Protein AF-X0TKZ2-F1 (afdb_monomer_lite)

Structure (mmCIF, N/CA/C/O backbone):
data_AF-X0TKZ2-F1
#
_entry.id   AF-X0TKZ2-F1
#
loop_
_atom_site.group_PDB
_atom_site.id
_atom_site.type_symbol
_atom_site.label_atom_id
_atom_site.label_alt_id
_atom_site.label_comp_id
_atom_site.label_asym_id
_atom_site.label_entity_id
_atom_site.label_seq_id
_atom_site.pdbx_PDB_ins_code
_atom_site.Cartn_x
_atom_site.Cartn_y
_atom_site.Cartn_z
_atom_site.occupancy
_atom_site.B_iso_or_equiv
_atom_site.auth_seq_id
_atom_site.auth_comp_id
_atom_site.auth_asym_id
_atom_site.auth_atom_id
_atom_site.pdbx_PDB_model_num
ATOM 1 N N . MET A 1 1 ? 30.072 -1.591 1.417 1.00 45.75 1 MET A N 1
ATOM 2 C CA . MET A 1 1 ? 28.756 -2.227 1.630 1.00 45.75 1 MET A CA 1
ATOM 3 C C . MET A 1 1 ? 27.733 -1.113 1.600 1.00 45.75 1 MET A C 1
ATOM 5 O O . MET A 1 1 ? 27.617 -0.410 2.590 1.00 45.75 1 MET A O 1
ATOM 9 N N . ALA A 1 2 ? 27.164 -0.829 0.428 1.00 49.44 2 ALA A N 1
ATOM 10 C CA . ALA A 1 2 ? 26.445 0.429 0.190 1.00 49.44 2 ALA A CA 1
ATOM 11 C C . ALA A 1 2 ? 24.923 0.269 0.064 1.00 49.44 2 ALA A C 1
ATOM 13 O O . ALA A 1 2 ? 24.227 1.267 0.173 1.00 49.44 2 ALA A O 1
ATOM 14 N N . ASN A 1 3 ? 24.416 -0.954 -0.109 1.00 53.22 3 ASN A N 1
ATOM 15 C CA . ASN A 1 3 ? 22.984 -1.222 -0.087 1.00 53.22 3 ASN A CA 1
ATOM 16 C C . ASN A 1 3 ? 22.702 -2.124 1.118 1.00 53.22 3 ASN A C 1
ATOM 18 O O . ASN A 1 3 ? 23.212 -3.244 1.169 1.00 53.22 3 ASN A O 1
ATOM 22 N N . GLN A 1 4 ? 22.024 -1.596 2.138 1.00 56.59 4 GLN A N 1
ATOM 23 C CA . GLN A 1 4 ? 21.484 -2.435 3.205 1.00 56.59 4 GLN A CA 1
ATOM 24 C C . GLN A 1 4 ? 20.226 -3.081 2.639 1.00 56.59 4 GLN A C 1
ATOM 26 O O . GLN A 1 4 ? 19.301 -2.372 2.261 1.00 56.59 4 GLN A O 1
ATOM 31 N N . ASP A 1 5 ? 20.229 -4.408 2.555 1.00 62.16 5 ASP A N 1
ATOM 32 C CA . ASP A 1 5 ? 19.027 -5.189 2.289 1.00 62.16 5 ASP A CA 1
ATOM 33 C C . ASP A 1 5 ? 18.141 -5.112 3.537 1.00 62.16 5 ASP A C 1
ATOM 35 O O . ASP A 1 5 ? 18.341 -5.826 4.522 1.00 62.16 5 ASP A O 1
ATOM 39 N N . ALA A 1 6 ? 17.261 -4.118 3.544 1.00 67.19 6 ALA A N 1
ATOM 40 C CA . ALA A 1 6 ? 16.269 -3.910 4.576 1.00 67.19 6 ALA A CA 1
ATOM 41 C C . ALA A 1 6 ? 14.929 -3.840 3.858 1.00 67.19 6 ALA A C 1
ATOM 43 O O . ALA A 1 6 ? 14.693 -2.890 3.121 1.00 67.19 6 ALA A O 1
ATOM 44 N N . ALA A 1 7 ? 14.074 -4.840 4.060 1.00 70.00 7 ALA A N 1
ATOM 45 C CA . ALA A 1 7 ? 12.760 -4.859 3.438 1.00 70.00 7 ALA A CA 1
ATOM 46 C C . ALA A 1 7 ? 11.964 -3.616 3.870 1.00 70.00 7 ALA A C 1
ATOM 48 O O . ALA A 1 7 ? 11.661 -3.430 5.052 1.00 70.00 7 ALA A O 1
ATOM 49 N N . PHE A 1 8 ? 11.652 -2.756 2.905 1.00 85.81 8 PHE A N 1
ATOM 50 C CA . PHE A 1 8 ? 10.730 -1.638 3.049 1.00 85.81 8 PHE A CA 1
ATOM 51 C C . PHE A 1 8 ? 9.870 -1.539 1.782 1.00 85.81 8 PHE A C 1
ATOM 53 O O . PHE A 1 8 ? 10.291 -1.969 0.709 1.00 85.81 8 PHE A O 1
ATOM 60 N N . GLY A 1 9 ? 8.656 -1.005 1.916 1.00 89.69 9 GLY A N 1
ATOM 61 C CA . GLY A 1 9 ? 7.735 -0.846 0.791 1.00 89.69 9 GLY A CA 1
ATOM 62 C C . GLY A 1 9 ? 8.008 0.401 -0.063 1.00 89.69 9 GLY A C 1
ATOM 63 O O . GLY A 1 9 ? 9.138 0.836 -0.256 1.00 89.69 9 GLY A O 1
ATOM 64 N N . LEU A 1 10 ? 6.951 1.021 -0.569 1.00 93.19 10 LEU A N 1
ATOM 65 C CA . LEU A 1 10 ? 6.971 2.281 -1.312 1.00 93.19 10 LEU A CA 1
ATOM 66 C C . LEU A 1 10 ? 7.172 3.480 -0.374 1.00 93.19 10 LEU A C 1
ATOM 68 O O . LEU A 1 10 ? 6.211 4.080 0.122 1.00 93.19 10 LEU A O 1
ATOM 72 N N . LYS A 1 11 ? 8.428 3.862 -0.140 1.00 92.69 11 LYS A N 1
ATOM 73 C CA . LYS A 1 11 ? 8.765 4.987 0.736 1.00 92.69 11 LYS A CA 1
ATOM 74 C C . LYS A 1 11 ? 8.791 6.301 -0.039 1.00 92.69 11 LYS A C 1
ATOM 76 O O . LYS A 1 11 ? 9.646 6.501 -0.895 1.00 92.69 11 LYS A O 1
ATOM 81 N N . ALA A 1 12 ? 7.899 7.225 0.297 1.00 91.69 12 ALA A N 1
ATOM 82 C CA . ALA A 1 12 ? 7.883 8.562 -0.289 1.00 91.69 12 ALA A CA 1
ATOM 83 C C . ALA A 1 12 ? 9.204 9.320 -0.034 1.00 91.69 12 ALA A C 1
ATOM 85 O O . ALA A 1 12 ? 9.673 9.408 1.104 1.00 91.69 12 ALA A O 1
ATOM 86 N N . ILE A 1 13 ? 9.797 9.884 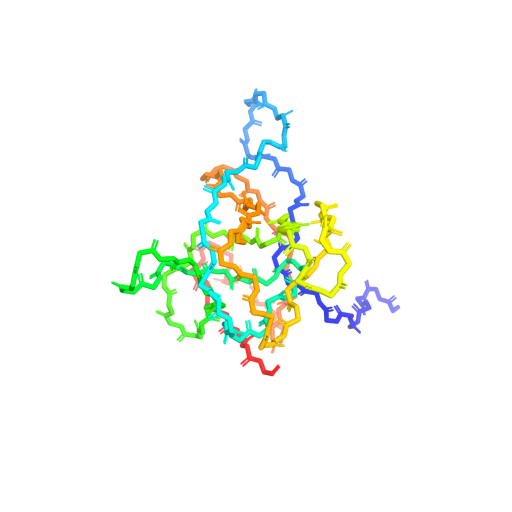-1.092 1.00 91.81 13 ILE A N 1
ATOM 87 C CA . ILE A 1 13 ? 11.037 10.688 -1.034 1.00 91.81 13 ILE A CA 1
ATOM 88 C C . ILE A 1 13 ? 10.862 12.124 -1.551 1.00 91.81 13 ILE A C 1
ATOM 90 O O . ILE A 1 13 ? 11.832 12.884 -1.619 1.00 91.81 13 ILE A O 1
ATOM 94 N N . GLY A 1 14 ? 9.634 12.497 -1.909 1.00 89.00 14 GLY A N 1
ATOM 95 C CA . GLY A 1 14 ? 9.249 13.841 -2.330 1.00 89.00 14 GLY A CA 1
ATOM 96 C C . GLY A 1 14 ? 8.818 13.930 -3.791 1.00 89.00 14 GLY A C 1
ATOM 97 O O . GLY A 1 14 ? 8.916 12.984 -4.577 1.00 89.00 14 GLY A O 1
ATOM 98 N N . LYS A 1 15 ? 8.354 15.113 -4.180 1.00 88.19 15 LYS A N 1
ATOM 99 C CA . LYS A 1 15 ? 7.650 15.329 -5.450 1.00 88.19 15 LYS A CA 1
ATOM 100 C C . LYS A 1 15 ? 8.560 15.556 -6.666 1.00 88.19 15 LYS A C 1
ATOM 102 O O . LYS A 1 15 ? 9.713 15.982 -6.542 1.00 88.19 15 LYS A O 1
ATOM 107 N N . VAL A 1 16 ? 8.049 15.273 -7.867 1.00 89.00 16 VAL A N 1
ATOM 108 C CA . VAL A 1 16 ? 8.647 15.689 -9.145 1.00 89.00 16 VAL A CA 1
ATOM 109 C C . VAL A 1 16 ? 8.211 17.113 -9.516 1.00 89.00 16 VAL A C 1
ATOM 111 O O . VAL A 1 16 ? 7.054 17.498 -9.355 1.00 89.00 16 VAL A O 1
ATOM 114 N N . GLY A 1 17 ? 9.145 17.903 -10.053 1.00 84.69 17 GLY A N 1
ATOM 115 C CA . GLY A 1 17 ? 8.901 19.284 -10.484 1.00 84.69 17 GLY A CA 1
ATOM 116 C C . GLY A 1 17 ? 9.062 20.328 -9.372 1.00 84.69 17 GLY A C 1
ATOM 117 O O . GLY A 1 17 ? 9.533 20.029 -8.280 1.00 84.69 17 GLY A O 1
ATOM 118 N N . GLN A 1 18 ? 8.705 21.584 -9.666 1.00 80.25 18 GLN A N 1
ATOM 119 C CA . GLN A 1 18 ? 8.762 22.711 -8.714 1.00 80.25 18 GLN A CA 1
ATOM 120 C C . GLN A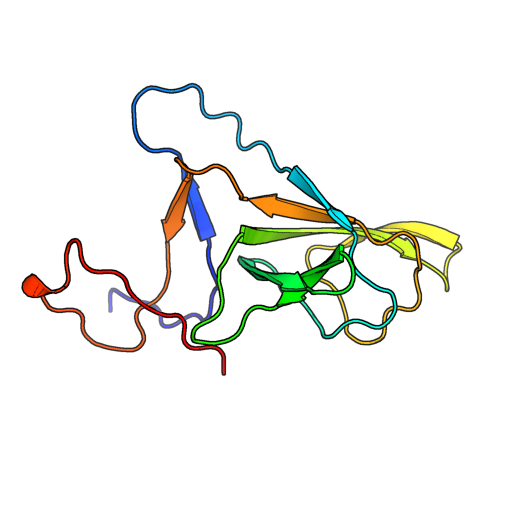 1 18 ? 7.412 22.978 -8.025 1.00 80.25 18 GLN A C 1
ATOM 122 O O . GLN A 1 18 ? 7.134 24.093 -7.580 1.00 80.25 18 GLN A O 1
ATOM 127 N N . ASN A 1 19 ? 6.540 21.972 -7.964 1.00 80.50 19 ASN A N 1
ATOM 128 C CA . ASN A 1 19 ? 5.237 22.104 -7.325 1.00 80.50 19 ASN A CA 1
ATOM 129 C C . ASN A 1 19 ? 5.413 22.164 -5.803 1.00 80.50 19 ASN A C 1
ATOM 131 O O . ASN A 1 19 ? 6.363 21.613 -5.252 1.00 80.50 19 ASN A O 1
ATOM 135 N N . ARG A 1 20 ? 4.480 22.826 -5.108 1.00 84.19 20 ARG A N 1
ATOM 136 C CA . ARG A 1 20 ? 4.479 22.838 -3.643 1.00 84.19 20 ARG A CA 1
ATOM 137 C C . ARG A 1 20 ? 4.331 21.407 -3.133 1.00 84.19 20 ARG A C 1
ATOM 139 O O . ARG A 1 20 ? 3.344 20.742 -3.450 1.00 84.19 20 ARG A O 1
ATOM 146 N N . ASP A 1 21 ? 5.299 20.983 -2.335 1.00 83.94 21 ASP A N 1
ATOM 147 C CA . ASP A 1 21 ? 5.280 19.701 -1.653 1.00 83.94 21 ASP A CA 1
ATOM 148 C C . ASP A 1 21 ? 4.770 19.900 -0.223 1.00 83.94 21 ASP A C 1
ATOM 150 O O . ASP A 1 21 ? 5.393 20.590 0.586 1.00 83.94 21 ASP A O 1
ATOM 154 N N . ASN A 1 22 ? 3.568 19.395 0.049 1.00 84.81 22 ASN A N 1
ATOM 155 C CA . ASN A 1 22 ? 2.927 19.489 1.361 1.00 84.81 22 ASN A CA 1
ATOM 156 C C . ASN A 1 22 ? 2.864 18.121 2.055 1.00 84.81 22 ASN A C 1
ATOM 158 O O . ASN A 1 22 ? 2.287 18.055 3.137 1.00 84.81 22 ASN A O 1
ATOM 162 N N . GLN A 1 23 ? 3.398 17.055 1.436 1.00 86.62 23 GLN A N 1
ATOM 163 C CA . GLN A 1 23 ? 3.274 15.673 1.921 1.00 86.62 23 GLN A CA 1
ATOM 164 C C . GLN A 1 23 ? 1.833 15.339 2.364 1.00 86.62 23 GLN A C 1
ATOM 166 O O . GLN A 1 23 ? 1.604 14.797 3.445 1.00 86.62 23 GLN A O 1
ATOM 171 N N . GLY A 1 24 ? 0.847 15.779 1.574 1.00 89.88 24 GLY A N 1
ATOM 172 C CA . GLY A 1 24 ? -0.563 15.524 1.858 1.00 89.88 24 GLY A CA 1
ATOM 173 C C . GLY A 1 24 ? -0.887 14.055 1.618 1.00 89.88 24 GLY A C 1
ATOM 174 O O . GLY A 1 24 ? -0.402 13.481 0.650 1.00 89.88 24 GLY A O 1
ATOM 175 N N . LEU A 1 25 ? -1.702 13.474 2.493 1.00 95.44 25 LEU A N 1
ATOM 176 C CA . LEU A 1 25 ? -2.165 12.095 2.380 1.00 95.44 25 LEU A CA 1
ATOM 177 C C . LEU A 1 25 ? -3.670 12.103 2.138 1.00 95.44 25 LEU A C 1
ATOM 179 O O . LEU A 1 25 ? -4.390 12.887 2.764 1.00 95.44 25 LEU A O 1
ATOM 183 N N . SER A 1 26 ? -4.130 11.224 1.260 1.00 96.94 26 SER A N 1
ATOM 184 C CA . SER A 1 26 ? -5.553 11.017 1.012 1.00 96.94 26 SER A CA 1
ATOM 185 C C . SER A 1 26 ? -6.093 9.922 1.931 1.00 96.94 26 SER A C 1
ATOM 187 O O . SER A 1 26 ? -5.395 8.961 2.261 1.00 96.94 26 SER A O 1
ATOM 189 N N . GLU A 1 27 ? -7.340 10.078 2.370 1.00 97.88 27 GLU A N 1
ATOM 190 C CA . GLU A 1 27 ? -8.010 9.138 3.268 1.00 97.88 27 GLU A CA 1
ATOM 191 C C . GLU A 1 27 ? -8.823 8.111 2.477 1.00 97.88 27 GLU A C 1
ATOM 193 O O . GLU A 1 27 ? -9.665 8.473 1.654 1.00 97.88 27 GLU A O 1
ATOM 198 N N . TYR A 1 28 ? -8.614 6.829 2.776 1.00 98.31 28 TYR A N 1
ATOM 199 C CA . TYR A 1 28 ? -9.353 5.720 2.179 1.00 98.31 28 TYR A CA 1
ATOM 200 C C . TYR A 1 28 ? -9.855 4.754 3.250 1.00 98.31 28 TYR A C 1
ATOM 202 O O . TYR A 1 28 ? -9.155 4.454 4.215 1.00 98.31 28 TYR A O 1
ATOM 210 N N . SER A 1 29 ? -11.067 4.228 3.084 1.00 98.38 29 SER A N 1
ATOM 211 C CA . SER A 1 29 ? -11.617 3.237 4.012 1.00 98.38 29 SER A CA 1
ATOM 212 C C . SER A 1 29 ? -10.942 1.876 3.853 1.00 98.38 29 SER A C 1
ATOM 214 O O . SER A 1 29 ? -10.699 1.415 2.737 1.00 98.38 29 SER A O 1
ATOM 216 N N . ILE A 1 30 ? -10.716 1.199 4.976 1.00 98.50 30 ILE A N 1
ATOM 217 C CA . ILE A 1 30 ? -10.230 -0.181 5.052 1.00 98.50 30 ILE A CA 1
ATOM 218 C C . ILE A 1 30 ? -11.343 -1.048 5.648 1.00 98.50 30 ILE A C 1
ATOM 220 O O . ILE A 1 30 ? -11.991 -0.663 6.621 1.00 98.50 30 ILE A O 1
ATOM 224 N N . ALA A 1 31 ? -11.575 -2.228 5.073 1.00 98.19 31 ALA A N 1
ATOM 225 C CA . ALA A 1 31 ? -12.584 -3.148 5.585 1.00 98.19 31 ALA A CA 1
ATOM 226 C C . ALA A 1 31 ? -12.192 -3.725 6.958 1.00 98.19 31 ALA A C 1
ATOM 228 O O . ALA A 1 31 ? -11.028 -4.044 7.214 1.00 98.19 31 ALA A O 1
ATOM 229 N N . ALA A 1 32 ? -13.187 -3.935 7.822 1.00 97.06 32 ALA A N 1
ATOM 230 C CA . ALA A 1 32 ? -12.991 -4.693 9.051 1.00 97.06 32 ALA A CA 1
ATOM 231 C C . ALA A 1 32 ? -12.452 -6.094 8.728 1.00 97.06 32 ALA A C 1
ATOM 233 O O . ALA A 1 32 ? -12.882 -6.746 7.776 1.00 97.06 32 ALA A O 1
ATOM 234 N N . SER A 1 33 ? -11.520 -6.560 9.549 1.00 96.19 33 SER A N 1
ATOM 235 C CA . SER A 1 33 ? -10.861 -7.859 9.429 1.00 96.19 33 SER A CA 1
ATOM 236 C C . SER A 1 33 ? -10.134 -8.090 8.100 1.00 96.19 33 SER A C 1
ATOM 238 O O . SER A 1 33 ? -9.934 -9.238 7.707 1.00 96.19 33 SER A O 1
ATOM 240 N N . ALA A 1 34 ? -9.697 -7.016 7.435 1.00 96.75 34 ALA A N 1
ATOM 241 C CA . ALA A 1 34 ? -8.795 -7.113 6.296 1.00 96.75 34 ALA A CA 1
ATOM 242 C C . ALA A 1 34 ? -7.467 -7.808 6.664 1.00 96.75 34 ALA A C 1
ATOM 244 O O . ALA A 1 34 ? -7.092 -7.936 7.840 1.00 96.75 34 ALA A O 1
ATOM 245 N N . THR A 1 35 ? -6.755 -8.257 5.629 1.00 96.00 35 THR A N 1
ATOM 246 C CA . THR A 1 35 ? -5.357 -8.697 5.724 1.00 96.00 35 THR A CA 1
ATOM 247 C C . THR A 1 35 ? -4.503 -7.588 6.337 1.00 96.00 35 THR A C 1
ATOM 249 O O . THR A 1 35 ? -4.839 -6.413 6.210 1.00 96.00 35 THR A O 1
ATOM 252 N N . ALA A 1 36 ? -3.412 -7.949 7.017 1.00 96.81 36 ALA A N 1
ATOM 253 C CA . ALA A 1 36 ? -2.471 -6.953 7.522 1.00 96.81 36 ALA A CA 1
ATOM 254 C C . ALA A 1 36 ? -1.956 -6.064 6.378 1.00 96.81 36 ALA A C 1
ATOM 256 O O . ALA A 1 36 ? -1.737 -6.550 5.271 1.00 96.81 36 ALA A O 1
ATOM 257 N N . ILE A 1 37 ? -1.773 -4.777 6.668 1.00 97.12 37 ILE A N 1
ATOM 258 C CA . ILE A 1 37 ? -1.196 -3.800 5.740 1.00 97.12 37 ILE A CA 1
ATOM 259 C C . ILE A 1 37 ? -0.149 -3.023 6.527 1.00 97.12 37 ILE A C 1
ATOM 261 O O . ILE A 1 37 ? -0.476 -2.367 7.522 1.00 97.12 37 ILE A O 1
ATOM 265 N N . TYR A 1 38 ? 1.109 -3.131 6.125 1.00 95.69 38 TYR A N 1
ATOM 266 C CA . TYR A 1 38 ? 2.235 -2.524 6.821 1.00 95.69 38 TYR A CA 1
ATOM 267 C C . TYR A 1 38 ? 2.574 -1.142 6.272 1.00 95.69 38 TYR A C 1
ATOM 269 O O . TYR A 1 38 ? 2.113 -0.722 5.212 1.00 95.69 38 TYR A O 1
ATOM 277 N N . GLN A 1 39 ? 3.361 -0.390 7.040 1.00 95.31 39 GLN A N 1
ATOM 278 C CA . GLN A 1 39 ? 3.814 0.920 6.598 1.00 95.31 39 GLN A CA 1
ATOM 279 C C . GLN A 1 39 ? 4.589 0.788 5.283 1.00 95.31 39 GLN A C 1
ATOM 281 O O . GLN A 1 39 ? 5.514 -0.014 5.176 1.00 95.31 39 GLN A O 1
ATOM 286 N N . TRP A 1 40 ? 4.213 1.629 4.327 1.00 95.38 40 TRP A N 1
ATOM 287 C CA . TRP A 1 40 ? 4.693 1.682 2.952 1.00 95.38 40 TRP A CA 1
ATOM 288 C C . TRP A 1 40 ? 4.275 0.508 2.070 1.00 95.38 40 TRP A C 1
ATOM 290 O O . TRP A 1 40 ? 4.714 0.454 0.923 1.00 95.38 40 TRP A O 1
ATOM 300 N N . ASP A 1 41 ? 3.392 -0.381 2.527 1.00 96.00 41 ASP A N 1
ATOM 301 C CA . ASP A 1 41 ? 2.856 -1.411 1.641 1.00 96.00 41 ASP A CA 1
ATOM 302 C C . ASP A 1 41 ? 2.140 -0.775 0.438 1.00 96.00 41 ASP A C 1
ATOM 304 O O . ASP A 1 41 ? 1.407 0.213 0.611 1.00 96.00 41 ASP A O 1
ATOM 308 N N . PRO A 1 42 ? 2.345 -1.324 -0.775 1.00 95.81 42 PRO A N 1
ATOM 309 C CA . PRO A 1 42 ? 1.552 -0.965 -1.938 1.00 95.81 42 PRO A CA 1
ATOM 310 C C . PRO A 1 42 ? 0.095 -1.344 -1.700 1.00 95.81 42 PRO A C 1
ATOM 312 O O . PRO A 1 42 ? -0.208 -2.456 -1.266 1.00 95.81 42 PRO A O 1
ATOM 315 N N . VAL A 1 43 ? -0.810 -0.420 -2.001 1.00 97.31 43 VAL A N 1
ATOM 316 C CA . VAL A 1 43 ? -2.249 -0.653 -1.876 1.00 97.31 43 VAL A CA 1
ATOM 317 C C . VAL A 1 43 ? -2.954 -0.510 -3.215 1.00 97.31 43 VAL A C 1
ATOM 319 O O . VAL A 1 43 ? -2.506 0.224 -4.100 1.00 97.31 43 VAL A O 1
ATOM 322 N N . GLU A 1 44 ? -4.085 -1.194 -3.335 1.00 97.69 44 GLU A N 1
ATOM 323 C CA . GLU A 1 44 ? -5.011 -1.110 -4.462 1.00 97.69 44 GLU A CA 1
ATOM 324 C C . GLU A 1 44 ? -6.441 -0.814 -3.988 1.00 97.69 44 GLU A C 1
ATOM 326 O O . GLU A 1 44 ? -6.774 -0.954 -2.805 1.00 97.69 44 GLU A O 1
ATOM 331 N N . MET A 1 45 ? -7.309 -0.428 -4.927 1.00 98.00 45 MET A N 1
ATOM 332 C CA . MET A 1 45 ? -8.751 -0.364 -4.689 1.00 98.00 45 MET A CA 1
ATOM 333 C C . MET A 1 45 ? -9.378 -1.742 -4.888 1.00 98.00 45 MET A C 1
ATOM 335 O O . MET A 1 45 ? -9.438 -2.250 -6.006 1.00 98.00 45 MET A O 1
ATOM 339 N N . LEU A 1 46 ? -9.948 -2.299 -3.824 1.00 97.56 46 LEU A N 1
ATOM 340 C CA . LEU A 1 46 ? -10.704 -3.543 -3.896 1.00 97.56 46 LEU A CA 1
ATOM 341 C C . LEU A 1 46 ? -12.081 -3.302 -4.525 1.00 97.56 46 LEU A C 1
ATOM 343 O O . LEU A 1 46 ? -12.690 -2.237 -4.378 1.00 97.56 46 LEU A O 1
ATOM 347 N N . ALA A 1 47 ? -12.655 -4.348 -5.125 1.00 96.69 47 ALA A N 1
ATOM 348 C CA . ALA A 1 47 ? -14.016 -4.315 -5.674 1.00 96.69 47 ALA A CA 1
ATOM 349 C C . ALA A 1 47 ? -15.103 -3.988 -4.624 1.00 96.69 47 ALA A C 1
ATOM 351 O O . ALA A 1 47 ? -16.224 -3.626 -4.978 1.00 96.69 47 ALA A O 1
ATOM 352 N N . THR A 1 48 ? -14.779 -4.099 -3.332 1.00 95.44 48 THR A N 1
ATOM 353 C CA . THR A 1 48 ? -15.639 -3.724 -2.200 1.00 95.44 48 THR A CA 1
ATOM 354 C C . THR A 1 48 ? -15.703 -2.216 -1.946 1.00 95.44 48 THR A C 1
ATOM 356 O O . THR A 1 48 ? -16.472 -1.790 -1.088 1.00 95.44 48 THR A O 1
ATOM 359 N N . GLY A 1 49 ? -14.916 -1.401 -2.660 1.00 96.44 49 GLY A N 1
ATOM 360 C CA . GLY A 1 49 ? -14.848 0.051 -2.461 1.00 96.44 49 GLY A CA 1
ATOM 361 C C . GLY A 1 49 ? -13.974 0.484 -1.279 1.00 96.44 49 GLY A C 1
ATOM 362 O O . GLY A 1 49 ? -14.042 1.634 -0.857 1.00 96.44 49 GLY A O 1
ATOM 363 N N . THR A 1 50 ? -13.162 -0.429 -0.748 1.00 98.12 50 THR A N 1
ATOM 364 C CA . THR A 1 50 ? -12.147 -0.183 0.287 1.00 98.12 50 THR A CA 1
ATOM 365 C C . THR A 1 50 ? -10.765 -0.478 -0.276 1.00 98.12 50 THR A C 1
ATOM 367 O O . THR A 1 50 ? -10.653 -1.150 -1.300 1.00 98.12 50 THR A O 1
ATOM 370 N N . ILE A 1 51 ? -9.712 -0.041 0.404 1.00 98.31 51 ILE A N 1
ATOM 371 C CA . ILE A 1 51 ? -8.343 -0.393 0.016 1.00 98.31 51 ILE A CA 1
ATOM 372 C C . ILE A 1 51 ? -7.897 -1.713 0.650 1.00 98.31 51 ILE A C 1
ATOM 374 O O . ILE A 1 51 ? -8.397 -2.115 1.707 1.00 98.31 51 ILE A O 1
ATOM 378 N N . GLY A 1 52 ? -6.947 -2.371 -0.004 1.00 97.69 52 GLY A N 1
ATOM 379 C CA . GLY A 1 52 ? -6.256 -3.567 0.470 1.00 97.69 52 GLY A CA 1
ATOM 380 C C . GLY A 1 52 ? -4.807 -3.569 -0.004 1.00 97.69 52 GLY A C 1
ATOM 381 O O . GLY A 1 52 ? -4.417 -2.701 -0.784 1.00 97.69 52 GLY A O 1
ATOM 382 N N . VAL A 1 53 ? -4.010 -4.520 0.484 1.00 96.56 53 VAL A N 1
ATOM 383 C CA . VAL A 1 53 ? -2.642 -4.697 -0.016 1.00 96.56 53 VAL A CA 1
ATOM 384 C C . VAL A 1 53 ? -2.679 -5.187 -1.462 1.00 96.56 53 VAL A C 1
ATOM 386 O O . VAL A 1 53 ? -3.485 -6.058 -1.782 1.00 96.56 53 VAL A O 1
ATOM 389 N N . ALA A 1 54 ? -1.835 -4.615 -2.313 1.00 96.44 54 ALA A N 1
ATOM 390 C CA . ALA A 1 54 ? -1.739 -4.991 -3.717 1.00 96.44 54 ALA A CA 1
ATOM 391 C C . ALA A 1 54 ? -0.784 -6.174 -3.915 1.00 96.44 54 ALA A C 1
ATOM 393 O O . ALA A 1 54 ? 0.233 -6.289 -3.224 1.00 96.44 54 ALA A O 1
ATOM 394 N N . ALA A 1 55 ? -1.087 -7.024 -4.891 1.00 94.12 55 ALA A N 1
ATOM 395 C CA . ALA A 1 55 ? -0.224 -8.097 -5.359 1.00 94.12 55 ALA A CA 1
ATOM 396 C C . ALA A 1 55 ? 0.454 -7.740 -6.696 1.00 94.12 55 ALA A C 1
ATOM 398 O O . ALA A 1 55 ? 0.211 -6.696 -7.304 1.00 94.12 55 ALA A O 1
ATOM 399 N N . ALA A 1 56 ? 1.347 -8.622 -7.152 1.00 94.06 56 ALA A N 1
ATOM 400 C CA . ALA A 1 56 ? 1.990 -8.488 -8.456 1.00 94.06 56 ALA A CA 1
ATOM 401 C C . ALA A 1 56 ? 0.943 -8.454 -9.583 1.00 94.06 56 ALA A C 1
ATOM 403 O O . ALA A 1 56 ? 0.054 -9.308 -9.641 1.00 94.06 56 ALA A O 1
ATOM 404 N N . GLY A 1 57 ? 1.074 -7.485 -10.487 1.00 94.50 57 GLY A N 1
ATOM 405 C CA . GLY A 1 57 ? 0.157 -7.254 -11.602 1.00 94.50 57 GLY A CA 1
ATOM 406 C C . GLY A 1 57 ? -1.047 -6.361 -11.283 1.00 94.50 57 GLY A C 1
ATOM 407 O O . GLY A 1 57 ? -1.770 -5.991 -12.214 1.00 94.50 57 GLY A O 1
ATOM 408 N N . ASP A 1 58 ? -1.254 -5.983 -10.020 1.00 95.75 58 ASP A N 1
ATOM 409 C CA . ASP A 1 58 ? -2.360 -5.112 -9.625 1.00 95.75 58 ASP A CA 1
ATOM 410 C C . ASP A 1 58 ? -2.079 -3.635 -9.931 1.00 95.75 58 ASP A C 1
ATOM 412 O O . ASP A 1 58 ? -0.943 -3.179 -10.088 1.00 95.75 58 ASP A O 1
ATOM 416 N N . THR A 1 59 ? -3.154 -2.848 -10.019 1.00 95.06 59 THR A N 1
ATOM 417 C CA . THR A 1 59 ? -3.039 -1.399 -10.213 1.00 95.06 59 THR A CA 1
ATOM 418 C C . THR A 1 59 ? -2.904 -0.703 -8.869 1.00 95.06 59 THR A C 1
ATOM 420 O O . THR A 1 59 ? -3.862 -0.596 -8.104 1.00 95.06 59 THR A O 1
ATOM 423 N N . LEU A 1 60 ? -1.710 -0.178 -8.615 1.00 95.50 60 LEU A N 1
ATOM 424 C CA . LEU A 1 60 ? -1.403 0.523 -7.376 1.00 95.50 60 LEU A CA 1
ATOM 425 C C . LEU A 1 60 ? -2.073 1.897 -7.339 1.00 95.50 60 LEU A C 1
ATOM 427 O O . LEU A 1 60 ? -2.055 2.634 -8.326 1.00 95.50 60 LEU A O 1
ATOM 431 N N . ILE A 1 61 ? -2.597 2.267 -6.173 1.00 95.44 61 ILE A N 1
ATOM 432 C CA . ILE A 1 61 ? -3.106 3.623 -5.910 1.00 95.44 61 ILE A CA 1
ATOM 433 C C . ILE A 1 61 ? -2.168 4.446 -5.026 1.00 95.44 61 ILE A C 1
ATOM 435 O O . ILE A 1 61 ? -2.351 5.651 -4.907 1.00 95.44 61 ILE A O 1
ATOM 439 N N . GLY A 1 62 ? -1.172 3.814 -4.405 1.00 95.75 62 GLY A N 1
ATOM 440 C CA . GLY A 1 62 ? -0.228 4.492 -3.528 1.00 95.75 62 GLY A CA 1
ATOM 441 C C . GLY A 1 62 ? 0.334 3.574 -2.454 1.00 95.75 62 GLY A C 1
ATOM 442 O O . GLY A 1 62 ? 0.295 2.348 -2.586 1.00 95.75 62 GLY A O 1
ATOM 443 N N . SER A 1 63 ? 0.840 4.180 -1.380 1.00 96.19 63 SER A N 1
ATOM 444 C CA . SER A 1 63 ? 1.398 3.456 -0.237 1.00 96.19 63 SER A CA 1
ATOM 445 C C . SER A 1 63 ? 0.830 3.899 1.107 1.00 96.19 63 SER A C 1
ATOM 447 O O . SER A 1 63 ? 0.524 5.077 1.321 1.00 96.19 63 SER A O 1
ATOM 449 N N . LEU A 1 64 ? 0.677 2.945 2.030 1.00 97.62 64 LEU A N 1
ATOM 450 C CA . LEU A 1 64 ? 0.147 3.212 3.367 1.00 97.62 64 LEU A CA 1
ATOM 451 C C . LEU A 1 64 ? 1.154 3.996 4.223 1.00 97.62 64 LEU A C 1
ATOM 453 O O . LEU A 1 64 ? 2.289 3.571 4.410 1.00 97.62 64 LEU A O 1
ATOM 457 N N . ASN A 1 65 ? 0.731 5.098 4.840 1.00 96.88 65 ASN A N 1
ATOM 458 C CA . ASN A 1 65 ? 1.549 5.840 5.813 1.00 96.88 65 ASN A CA 1
ATOM 459 C C . ASN A 1 65 ? 1.098 5.640 7.267 1.00 96.88 65 ASN A C 1
ATOM 461 O O . ASN A 1 65 ? 1.872 5.880 8.198 1.00 96.88 65 ASN A O 1
ATOM 465 N N . GLY A 1 66 ? -0.137 5.185 7.462 1.00 97.50 66 GLY A N 1
ATOM 466 C CA . GLY A 1 66 ? -0.703 4.844 8.758 1.00 97.50 66 GLY A CA 1
ATOM 467 C C . GLY A 1 66 ? -2.211 4.661 8.671 1.00 97.50 66 GLY A C 1
ATOM 468 O O . GLY A 1 66 ? -2.818 4.894 7.625 1.00 97.50 66 GLY A O 1
ATOM 469 N N . ILE A 1 67 ? -2.807 4.268 9.788 1.00 98.50 67 ILE A N 1
ATOM 470 C CA . ILE A 1 67 ? -4.249 4.104 9.936 1.00 98.50 67 ILE A CA 1
ATOM 471 C C . ILE A 1 67 ? -4.768 4.842 11.166 1.00 98.50 67 ILE A C 1
ATOM 473 O O . ILE A 1 67 ? -4.040 5.062 12.139 1.00 98.50 67 ILE A O 1
ATOM 477 N N . PHE A 1 68 ? -6.052 5.170 11.137 1.00 98.56 68 PHE A N 1
ATOM 478 C CA . PHE A 1 68 ? -6.807 5.654 12.281 1.00 98.56 68 PHE A CA 1
ATOM 479 C C . PHE A 1 68 ? -8.113 4.875 12.410 1.00 98.56 68 PHE A C 1
ATOM 481 O O . PHE A 1 68 ? -8.764 4.588 11.409 1.00 98.56 68 PHE A O 1
ATOM 488 N N . TYR A 1 69 ? -8.472 4.494 13.632 1.00 98.44 69 TYR A N 1
ATOM 489 C CA . TYR A 1 69 ? -9.671 3.704 13.920 1.00 98.44 69 TYR A CA 1
ATOM 490 C C . TYR A 1 69 ? -10.076 3.832 15.391 1.00 98.44 69 TYR A C 1
ATOM 492 O O . TYR A 1 69 ? -9.282 4.272 16.228 1.00 98.44 69 TYR A O 1
ATOM 500 N N . THR A 1 70 ? -11.289 3.402 15.737 1.00 98.44 70 THR A N 1
ATOM 501 C CA . THR A 1 70 ? -11.691 3.241 17.139 1.00 98.44 70 THR A CA 1
ATOM 502 C C . THR A 1 70 ? -11.370 1.824 17.606 1.00 98.44 70 THR A C 1
ATOM 504 O O . THR A 1 70 ? -11.955 0.848 17.139 1.00 98.44 70 THR A O 1
ATOM 507 N N . ASP A 1 71 ? -10.436 1.683 18.547 1.00 95.50 71 ASP A N 1
ATOM 508 C CA . ASP A 1 71 ? -10.045 0.372 19.064 1.00 95.50 71 ASP A CA 1
ATOM 509 C C . ASP A 1 71 ? -11.188 -0.259 19.876 1.00 95.50 71 ASP A C 1
ATOM 511 O O . ASP A 1 71 ? -11.633 0.300 20.881 1.00 95.50 71 ASP A O 1
ATOM 515 N N . ALA A 1 72 ? -11.654 -1.438 19.456 1.00 91.50 72 ALA A N 1
ATOM 516 C CA . ALA A 1 72 ? -12.813 -2.113 20.046 1.00 91.50 72 ALA A CA 1
ATOM 517 C C . ALA A 1 72 ? -12.576 -2.628 21.479 1.00 91.50 72 ALA A C 1
ATOM 519 O O . ALA A 1 72 ? -13.532 -2.868 22.215 1.00 91.50 72 ALA A O 1
ATOM 520 N N . SER A 1 73 ? -11.317 -2.806 21.890 1.00 92.56 73 SER A N 1
ATOM 521 C CA . SER A 1 73 ? -10.975 -3.277 23.236 1.00 92.56 73 SER A CA 1
ATOM 522 C C . SER A 1 73 ? -10.924 -2.132 24.248 1.00 92.56 73 SER A C 1
ATOM 524 O O . SER A 1 73 ? -11.326 -2.292 25.402 1.00 92.56 73 SER A O 1
ATOM 526 N N . THR A 1 74 ? -10.469 -0.954 23.815 1.00 95.31 74 THR A N 1
ATOM 527 C CA . THR A 1 74 ? -10.277 0.214 24.685 1.00 95.31 74 THR A CA 1
ATOM 528 C C . THR A 1 74 ? -11.336 1.298 24.505 1.00 95.31 74 THR A C 1
ATOM 530 O O . THR A 1 74 ? -11.463 2.156 25.379 1.00 95.31 74 THR A O 1
ATOM 533 N N . ASN A 1 75 ? -12.113 1.250 23.420 1.00 95.38 75 ASN A N 1
ATOM 534 C CA . ASN A 1 75 ? -13.070 2.273 22.986 1.00 95.38 75 ASN A CA 1
ATOM 535 C C . ASN A 1 75 ? -12.424 3.655 22.797 1.00 95.38 75 ASN A C 1
ATOM 537 O O . ASN A 1 75 ? -13.016 4.682 23.138 1.00 95.38 75 ASN A O 1
ATOM 541 N N . LYS A 1 76 ? -11.182 3.686 22.300 1.00 97.56 76 LYS A N 1
ATOM 542 C CA . LYS A 1 76 ? -10.421 4.923 22.095 1.00 97.56 76 LYS A CA 1
ATOM 543 C C . LYS A 1 76 ? -10.055 5.116 20.625 1.00 97.56 76 LYS A C 1
ATOM 545 O O . LYS A 1 76 ? -9.636 4.148 19.983 1.00 97.56 76 LYS A O 1
ATOM 550 N N . PRO A 1 77 ? -10.126 6.358 20.114 1.00 97.94 77 PRO A N 1
ATOM 551 C CA . PRO A 1 77 ? -9.528 6.693 18.832 1.00 97.94 77 PRO A CA 1
ATOM 552 C C . PRO A 1 77 ? -8.027 6.411 18.882 1.00 97.94 77 PRO A C 1
ATOM 554 O O . PRO A 1 77 ? -7.337 6.835 19.813 1.00 97.94 77 PRO A O 1
ATOM 557 N N . THR A 1 78 ? -7.546 5.659 17.904 1.00 98.00 78 THR A N 1
ATOM 558 C CA . THR A 1 78 ? -6.208 5.083 17.885 1.00 98.00 78 THR A CA 1
ATOM 559 C C . THR A 1 78 ? -5.590 5.325 16.521 1.00 98.00 78 THR A C 1
ATOM 561 O O . THR A 1 78 ? -6.181 5.009 15.492 1.00 98.00 78 THR A O 1
ATOM 564 N N . TRP A 1 79 ? -4.382 5.878 16.532 1.00 98.06 79 TRP A N 1
ATOM 565 C CA . TRP A 1 79 ? -3.497 5.878 15.377 1.00 98.06 79 TRP A CA 1
ATOM 566 C C . TRP A 1 79 ? -2.563 4.669 15.464 1.00 98.06 79 TRP A C 1
ATOM 568 O O . TRP A 1 79 ? -2.061 4.359 16.549 1.00 98.06 79 TRP A O 1
ATOM 578 N N . ALA A 1 80 ? -2.286 4.032 14.329 1.00 97.62 80 ALA A N 1
ATOM 579 C CA . ALA A 1 80 ? -1.234 3.030 14.198 1.00 97.62 80 ALA A CA 1
ATOM 580 C C . ALA A 1 80 ? -0.471 3.214 12.878 1.00 97.62 80 ALA A C 1
ATOM 582 O O . ALA A 1 80 ? -1.028 3.670 11.883 1.00 97.62 80 ALA A O 1
ATOM 583 N N . ASN A 1 81 ? 0.804 2.823 12.847 1.00 96.06 81 ASN A N 1
ATOM 584 C CA . ASN A 1 81 ? 1.614 2.857 11.622 1.00 96.06 81 ASN A CA 1
ATOM 585 C C . ASN A 1 81 ? 1.262 1.733 10.636 1.00 96.06 81 ASN A C 1
ATOM 587 O O . ASN A 1 81 ? 1.721 1.760 9.501 1.00 96.06 81 ASN A O 1
ATOM 591 N N . HIS A 1 82 ? 0.491 0.741 11.074 1.00 96.56 82 HIS A N 1
ATOM 592 C CA . HIS A 1 82 ? 0.098 -0.418 10.285 1.00 96.56 82 HIS A CA 1
ATOM 593 C C . HIS A 1 82 ? -1.269 -0.933 10.735 1.00 96.56 82 HIS A C 1
ATOM 595 O O . HIS A 1 82 ? -1.712 -0.674 11.857 1.00 96.56 82 HIS A O 1
ATOM 601 N N . LEU A 1 83 ? -1.901 -1.713 9.866 1.00 97.69 83 LEU A N 1
ATOM 602 C CA . LEU A 1 83 ? -3.073 -2.507 10.177 1.00 97.69 83 LEU A CA 1
ATOM 603 C C . LEU A 1 83 ? -2.655 -3.913 10.603 1.00 97.69 83 LEU A C 1
ATOM 605 O O . LEU A 1 83 ? -2.064 -4.658 9.824 1.00 97.69 83 LEU A O 1
ATOM 609 N N . ALA A 1 84 ? -3.021 -4.303 11.822 1.00 96.94 84 ALA A N 1
ATOM 610 C CA . ALA A 1 84 ? -2.973 -5.701 12.225 1.00 96.94 84 ALA A CA 1
ATOM 611 C C . ALA A 1 84 ? -4.100 -6.489 11.537 1.00 96.94 84 ALA A C 1
ATOM 613 O O . ALA A 1 84 ? -5.244 -6.027 11.484 1.00 96.94 84 ALA A O 1
ATOM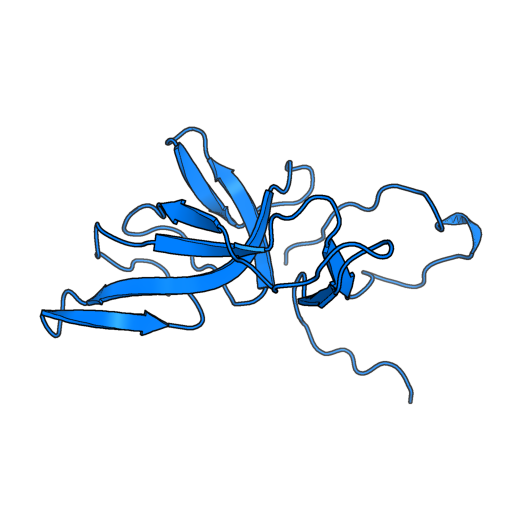 614 N N . ALA A 1 85 ? -3.791 -7.695 11.056 1.00 95.62 85 ALA A N 1
ATOM 615 C CA . ALA A 1 85 ? -4.799 -8.589 10.494 1.00 95.62 85 ALA A CA 1
ATOM 616 C C . ALA A 1 85 ? -5.935 -8.839 11.498 1.00 95.62 85 ALA A C 1
ATOM 618 O O . ALA A 1 85 ? -5.714 -8.887 12.709 1.00 95.62 85 ALA A O 1
ATOM 619 N N . SER A 1 86 ? -7.149 -9.062 10.989 1.00 94.88 86 SER A N 1
ATOM 620 C CA . SER A 1 86 ? -8.334 -9.345 11.819 1.00 94.88 86 SER A CA 1
ATOM 621 C C . SER A 1 86 ? -8.741 -8.220 12.789 1.00 94.88 86 SER A C 1
ATOM 623 O O . SER A 1 86 ? -9.522 -8.468 13.706 1.00 94.88 86 SER A O 1
ATOM 625 N N . ASN A 1 87 ? -8.279 -6.977 12.596 1.00 96.69 87 ASN A N 1
ATOM 626 C CA . ASN A 1 87 ? -8.798 -5.829 13.346 1.00 96.69 87 ASN A CA 1
ATOM 627 C C . ASN A 1 87 ? -10.315 -5.693 13.112 1.00 96.69 87 ASN A C 1
ATOM 629 O O . ASN A 1 87 ? -10.759 -5.586 11.973 1.00 96.69 87 ASN A O 1
ATOM 633 N N . THR A 1 88 ? -11.121 -5.726 14.172 1.00 96.69 88 THR A N 1
ATOM 634 C CA . THR A 1 88 ? -12.591 -5.737 14.075 1.00 96.69 88 THR A CA 1
ATOM 635 C C . THR A 1 88 ? -13.222 -4.346 14.041 1.00 96.69 88 THR A C 1
ATOM 637 O O . THR A 1 88 ? -14.449 -4.248 14.021 1.00 96.69 88 THR A O 1
ATOM 640 N N . ALA A 1 89 ? -12.428 -3.273 14.086 1.00 97.44 89 ALA A N 1
ATOM 641 C CA . ALA A 1 89 ? -12.941 -1.916 13.946 1.00 97.44 89 ALA A CA 1
ATOM 642 C C . ALA A 1 89 ? -13.606 -1.736 12.571 1.00 97.44 89 ALA A C 1
ATOM 644 O O . ALA A 1 89 ? -13.126 -2.242 11.559 1.00 97.44 89 ALA A O 1
ATOM 645 N N . THR A 1 90 ? -14.734 -1.031 12.539 1.00 96.62 90 THR A N 1
ATOM 646 C CA . THR A 1 90 ? -15.528 -0.816 11.317 1.00 96.62 90 THR A CA 1
ATOM 647 C C . THR A 1 90 ? -15.335 0.576 10.718 1.00 96.62 90 THR A C 1
ATOM 649 O O . THR A 1 90 ? -15.929 0.885 9.692 1.00 96.62 90 THR A O 1
ATOM 652 N N . ASP A 1 91 ? -14.548 1.426 11.376 1.00 97.94 91 ASP A N 1
ATOM 653 C CA . ASP A 1 91 ? -14.285 2.827 11.042 1.00 97.94 91 ASP A CA 1
ATOM 654 C C . ASP A 1 91 ? -12.815 3.061 10.656 1.00 97.94 91 ASP A C 1
ATOM 656 O O . ASP A 1 91 ? -12.279 4.148 10.856 1.00 97.94 91 ASP A O 1
ATOM 660 N N . ILE A 1 92 ? -12.147 2.030 10.129 1.00 98.56 92 ILE A N 1
ATOM 661 C CA . ILE A 1 92 ? -10.723 2.094 9.796 1.00 98.56 92 ILE A CA 1
ATOM 662 C C . ILE A 1 92 ? -10.516 2.985 8.567 1.00 98.56 92 ILE A C 1
ATOM 664 O O . ILE A 1 92 ? -11.041 2.715 7.483 1.00 98.56 92 ILE A O 1
ATOM 668 N N . VAL A 1 93 ? -9.690 4.015 8.734 1.00 98.50 93 VAL A N 1
ATOM 669 C CA . VAL A 1 93 ? -9.228 4.913 7.671 1.00 98.50 93 VAL A CA 1
ATOM 670 C C . VAL A 1 93 ? -7.722 4.748 7.499 1.00 98.50 93 VAL A C 1
ATOM 672 O O . VAL A 1 93 ? -6.973 4.841 8.469 1.00 98.50 93 VAL A O 1
ATOM 675 N N . GLY A 1 94 ? -7.278 4.493 6.271 1.00 98.31 94 GLY A N 1
ATOM 676 C CA . GLY A 1 94 ? -5.877 4.497 5.867 1.00 98.31 94 GLY A CA 1
ATOM 677 C C . GLY A 1 94 ? -5.480 5.823 5.228 1.00 98.31 94 GLY A C 1
ATOM 678 O O . GLY A 1 94 ? -6.237 6.388 4.439 1.00 98.31 94 GLY A O 1
ATOM 679 N N . PHE A 1 95 ? -4.282 6.301 5.555 1.00 98.25 95 PHE A N 1
ATOM 680 C CA . PHE A 1 95 ? -3.688 7.497 4.962 1.00 98.25 95 PHE A CA 1
ATOM 681 C C . PHE A 1 95 ? -2.689 7.091 3.884 1.00 98.25 95 PHE A C 1
ATOM 683 O O . PHE A 1 95 ? -1.663 6.478 4.196 1.00 98.25 95 PHE A O 1
ATOM 690 N N . ILE A 1 96 ? -2.993 7.418 2.631 1.00 97.81 96 ILE A N 1
ATOM 691 C CA . ILE A 1 96 ? -2.254 6.945 1.459 1.00 97.81 96 ILE A CA 1
ATOM 692 C C . ILE A 1 96 ? -1.461 8.084 0.819 1.00 97.81 96 ILE A C 1
ATOM 694 O O . ILE A 1 96 ? -1.978 9.188 0.643 1.00 97.81 96 ILE A O 1
ATOM 698 N N . SER A 1 97 ? -0.206 7.798 0.463 1.00 96.19 97 SER A N 1
ATOM 699 C CA . SER A 1 97 ? 0.575 8.614 -0.474 1.00 96.19 97 SER A CA 1
ATOM 700 C C . SER A 1 97 ? 0.150 8.261 -1.897 1.00 96.19 97 SER A C 1
ATOM 702 O O . SER A 1 97 ? 0.603 7.248 -2.428 1.00 96.19 97 SER A O 1
ATOM 704 N N . ASP A 1 98 ? -0.738 9.061 -2.487 1.00 95.19 98 ASP A N 1
ATOM 705 C CA . ASP A 1 98 ? -1.353 8.821 -3.803 1.00 95.19 98 ASP A CA 1
ATOM 706 C C . ASP A 1 98 ? -1.175 9.981 -4.798 1.00 95.19 98 ASP A C 1
ATOM 708 O O . ASP A 1 98 ? -1.803 10.009 -5.858 1.00 95.19 98 ASP A O 1
ATOM 712 N N . ASP A 1 99 ? -0.314 10.954 -4.484 1.00 92.94 99 ASP A N 1
ATOM 713 C CA . ASP A 1 99 ? -0.039 12.065 -5.394 1.00 92.94 99 ASP A CA 1
ATOM 714 C C . ASP A 1 99 ? 0.646 11.539 -6.673 1.00 92.94 99 ASP A C 1
ATOM 716 O O . ASP A 1 99 ? 1.735 10.964 -6.589 1.00 92.94 99 ASP A O 1
ATOM 720 N N . PRO A 1 100 ? 0.083 11.776 -7.876 1.00 89.69 100 PRO A N 1
ATOM 721 C CA . PRO A 1 100 ? 0.661 11.296 -9.136 1.00 89.69 100 PRO A CA 1
ATOM 722 C C . PRO A 1 100 ? 2.077 11.806 -9.431 1.00 89.69 100 PRO A C 1
ATOM 724 O O . PRO A 1 100 ? 2.751 11.294 -10.324 1.00 89.69 100 PRO A O 1
ATOM 727 N N . TYR A 1 101 ? 2.516 12.855 -8.736 1.00 91.44 101 TYR A N 1
ATOM 728 C CA . TYR A 1 101 ? 3.855 13.419 -8.855 1.00 91.44 101 TYR A CA 1
ATOM 729 C C . TYR A 1 101 ? 4.781 13.016 -7.697 1.00 91.44 101 TYR A C 1
ATOM 731 O O . TYR A 1 101 ? 5.924 13.478 -7.658 1.00 91.44 101 TYR A O 1
ATOM 739 N N . GLU A 1 102 ? 4.332 12.208 -6.738 1.00 92.06 102 GLU A N 1
ATOM 740 C CA . GLU A 1 102 ? 5.205 11.690 -5.686 1.00 92.06 102 GLU A CA 1
ATOM 741 C C . GLU A 1 102 ? 6.203 10.679 -6.263 1.00 92.06 102 GLU A C 1
ATOM 743 O O . GLU A 1 102 ? 5.909 9.915 -7.184 1.00 92.06 102 GLU A O 1
ATOM 748 N N . ARG A 1 103 ? 7.432 10.704 -5.744 1.00 92.31 103 ARG A N 1
ATOM 749 C CA . ARG A 1 103 ? 8.456 9.708 -6.047 1.00 92.31 103 ARG A CA 1
ATOM 750 C C . ARG A 1 103 ? 8.652 8.820 -4.838 1.00 92.31 103 ARG A C 1
ATOM 752 O O . ARG A 1 103 ? 8.705 9.305 -3.706 1.00 92.31 103 ARG A O 1
ATOM 759 N N . PHE A 1 104 ? 8.853 7.542 -5.112 1.00 93.25 104 PHE A N 1
ATOM 760 C CA . PHE A 1 104 ? 9.093 6.533 -4.098 1.00 93.25 104 PHE A CA 1
ATOM 761 C C .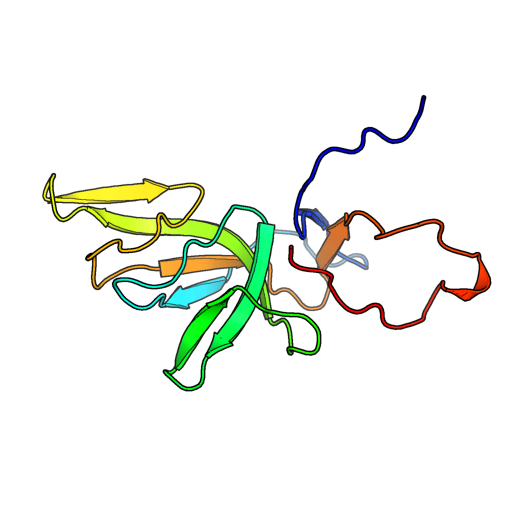 PHE A 1 104 ? 10.496 5.954 -4.254 1.00 93.25 104 PHE A C 1
ATOM 763 O O . PHE A 1 104 ? 10.968 5.708 -5.365 1.00 93.25 104 PHE A O 1
ATOM 770 N N . GLU A 1 105 ? 11.165 5.759 -3.127 1.00 91.94 105 GLU A N 1
ATOM 771 C CA . GLU A 1 105 ? 12.295 4.851 -3.001 1.00 91.94 105 GLU A CA 1
ATOM 772 C C . GLU A 1 105 ? 11.733 3.447 -2.771 1.00 91.94 105 GLU A C 1
ATOM 774 O O . GLU A 1 105 ? 10.799 3.269 -1.986 1.00 91.94 105 GLU A O 1
ATOM 779 N N . ILE A 1 106 ? 12.276 2.470 -3.497 1.00 90.00 106 ILE A N 1
ATOM 780 C CA . ILE A 1 106 ? 11.852 1.068 -3.485 1.00 90.00 106 ILE A CA 1
ATOM 781 C C . ILE A 1 106 ? 13.102 0.210 -3.674 1.00 90.00 106 ILE A C 1
ATOM 783 O O . ILE A 1 106 ? 14.040 0.612 -4.372 1.00 90.00 106 ILE A O 1
ATOM 787 N N . GLN A 1 107 ? 13.111 -0.977 -3.082 1.00 88.88 107 GLN A N 1
ATOM 788 C CA . GLN A 1 107 ? 14.137 -1.979 -3.327 1.00 88.88 107 GLN A CA 1
ATOM 789 C C . GLN A 1 107 ? 13.869 -2.741 -4.633 1.00 88.88 107 GLN A C 1
ATOM 791 O O . GLN A 1 107 ? 12.745 -3.148 -4.913 1.00 88.88 107 GLN A O 1
ATOM 796 N N . SER A 1 108 ? 14.912 -2.967 -5.432 1.00 87.75 108 SER A N 1
ATOM 797 C CA . SER A 1 108 ? 14.825 -3.856 -6.591 1.00 87.75 108 SER A CA 1
ATOM 798 C C . SER A 1 108 ? 14.938 -5.324 -6.167 1.00 87.75 108 SER A C 1
ATOM 800 O O . SER A 1 108 ? 15.795 -5.663 -5.351 1.00 87.75 108 SER A O 1
ATOM 802 N N . ASP A 1 109 ? 14.162 -6.213 -6.796 1.00 86.00 109 ASP A N 1
ATOM 803 C CA . ASP A 1 109 ? 14.229 -7.685 -6.625 1.00 86.00 109 ASP A CA 1
ATOM 804 C C . ASP A 1 109 ? 15.499 -8.316 -7.255 1.00 86.00 109 ASP A C 1
ATOM 806 O O . ASP A 1 109 ? 15.592 -9.499 -7.571 1.00 86.00 109 ASP A O 1
ATOM 810 N N . GLY A 1 110 ? 16.525 -7.504 -7.509 1.00 84.88 110 GLY A N 1
ATOM 811 C CA . GLY A 1 110 ? 17.739 -7.932 -8.186 1.00 84.88 110 GLY A CA 1
ATOM 812 C C . GLY A 1 110 ? 18.555 -6.773 -8.735 1.00 84.88 110 GLY A C 1
ATOM 813 O O . GLY A 1 110 ? 18.305 -5.600 -8.449 1.00 84.88 110 GLY A O 1
ATOM 814 N N . ALA A 1 111 ? 19.570 -7.111 -9.528 1.00 87.25 111 ALA A N 1
ATOM 815 C CA . ALA A 1 111 ? 20.391 -6.119 -10.206 1.00 87.25 111 ALA A CA 1
ATOM 816 C C . ALA A 1 111 ? 19.598 -5.459 -11.342 1.00 87.25 111 ALA A C 1
ATOM 818 O O . ALA A 1 111 ? 19.142 -6.147 -12.252 1.00 87.25 111 ALA A O 1
ATOM 819 N N . THR A 1 112 ? 19.487 -4.133 -11.307 1.00 87.25 112 THR A N 1
ATOM 820 C CA . THR A 1 112 ? 18.890 -3.337 -12.385 1.00 87.25 112 THR A CA 1
ATOM 821 C C . THR A 1 112 ? 19.954 -2.923 -13.400 1.00 87.25 112 THR A C 1
ATOM 823 O O . THR A 1 112 ? 21.072 -2.529 -13.049 1.00 87.25 112 THR A O 1
ATOM 826 N N . ALA A 1 113 ? 19.624 -3.030 -14.683 1.00 91.94 113 ALA A N 1
ATOM 827 C CA . ALA A 1 113 ? 20.454 -2.570 -15.783 1.00 91.94 113 ALA A CA 1
ATOM 828 C C . ALA A 1 113 ? 20.120 -1.115 -16.146 1.00 91.94 113 ALA A C 1
ATOM 830 O O . ALA A 1 113 ? 19.011 -0.630 -15.939 1.00 91.94 113 ALA A O 1
ATOM 831 N N . VAL A 1 114 ? 21.066 -0.408 -16.774 1.00 92.81 114 VAL A N 1
ATOM 832 C CA . VAL A 1 114 ? 20.830 0.964 -17.277 1.00 92.81 114 VAL A CA 1
ATOM 833 C C . VAL A 1 114 ? 19.673 1.005 -18.286 1.00 92.81 114 VAL A C 1
ATOM 835 O O . VAL A 1 114 ? 18.985 2.015 -18.398 1.00 92.81 114 VAL A O 1
ATOM 838 N N . THR A 1 115 ? 19.438 -0.095 -19.002 1.00 94.69 115 THR A N 1
ATOM 839 C CA . THR A 1 115 ? 18.330 -0.245 -19.954 1.00 94.69 115 THR A CA 1
ATOM 840 C C . THR A 1 115 ? 16.953 -0.309 -19.299 1.00 94.69 115 THR A C 1
ATOM 842 O O . THR A 1 115 ? 15.967 -0.125 -20.004 1.00 94.69 115 THR A O 1
ATOM 845 N N . ASP A 1 116 ? 16.874 -0.536 -17.985 1.00 92.12 116 ASP A N 1
ATOM 846 C CA . ASP A 1 116 ? 15.602 -0.613 -17.257 1.00 92.12 116 ASP A CA 1
ATOM 847 C C . ASP A 1 116 ? 15.057 0.783 -16.912 1.00 92.12 116 ASP A C 1
ATOM 849 O O . ASP A 1 116 ? 13.896 0.946 -16.535 1.00 92.12 116 ASP A O 1
ATOM 853 N N . ILE A 1 117 ? 15.886 1.823 -17.066 1.00 91.50 117 ILE A N 1
ATOM 854 C CA . ILE A 1 117 ? 15.500 3.208 -16.794 1.00 91.50 117 ILE A CA 1
ATOM 855 C C . ILE A 1 117 ? 14.402 3.638 -17.774 1.00 91.50 117 ILE A C 1
ATOM 857 O O . ILE A 1 117 ? 14.608 3.687 -18.985 1.00 91.50 117 ILE A O 1
ATOM 861 N N . GLY A 1 118 ? 13.247 4.021 -17.226 1.00 90.44 118 GLY A N 1
ATOM 862 C CA . GLY A 1 118 ? 12.079 4.464 -17.992 1.00 90.44 118 GLY A CA 1
ATOM 863 C C . GLY A 1 118 ? 11.099 3.345 -18.354 1.00 90.44 118 GLY A C 1
ATOM 864 O O . GLY A 1 118 ? 10.085 3.634 -18.986 1.00 90.44 118 GLY A O 1
ATOM 865 N N . LEU A 1 119 ? 11.374 2.100 -17.951 1.00 93.31 119 LEU A N 1
ATOM 866 C CA . LEU A 1 119 ? 10.417 0.999 -18.039 1.00 93.31 119 LEU A CA 1
ATOM 867 C C . LEU A 1 119 ? 9.485 0.974 -16.820 1.00 93.31 119 LEU A C 1
ATOM 869 O O . LEU A 1 119 ? 9.791 1.530 -15.764 1.00 93.31 119 LEU A O 1
ATOM 873 N N . ASN A 1 120 ? 8.344 0.302 -16.968 1.00 91.12 120 ASN A N 1
ATOM 874 C CA . ASN A 1 120 ? 7.465 -0.025 -15.852 1.00 91.12 120 ASN A CA 1
ATOM 875 C C . ASN A 1 120 ? 7.978 -1.294 -15.160 1.00 91.12 120 ASN A C 1
ATOM 877 O O . ASN A 1 120 ? 8.150 -2.322 -15.813 1.00 91.12 120 ASN A O 1
ATOM 881 N N . ALA A 1 121 ? 8.205 -1.208 -13.851 1.00 90.31 121 ALA A N 1
ATOM 882 C CA . ALA A 1 121 ? 8.446 -2.366 -13.000 1.00 90.31 121 ALA A CA 1
ATOM 883 C C . ALA A 1 121 ? 7.126 -2.831 -12.371 1.00 90.31 121 ALA A C 1
ATOM 885 O O . ALA A 1 121 ? 6.239 -2.013 -12.124 1.00 90.31 121 ALA A O 1
ATOM 886 N N . ASP A 1 122 ? 7.028 -4.130 -12.112 1.00 91.94 122 ASP A N 1
ATOM 887 C CA . ASP A 1 122 ? 5.983 -4.720 -11.274 1.00 91.94 122 ASP A CA 1
ATOM 888 C C . ASP A 1 122 ? 6.531 -4.940 -9.856 1.00 91.94 122 ASP A C 1
ATOM 890 O O . ASP A 1 122 ? 7.750 -4.976 -9.654 1.00 91.94 122 ASP A O 1
ATOM 894 N N . ILE A 1 123 ? 5.642 -5.065 -8.875 1.00 91.25 123 ILE A N 1
ATOM 895 C CA . ILE A 1 123 ? 6.027 -5.360 -7.496 1.00 91.25 123 ILE A CA 1
ATOM 896 C C . ILE A 1 123 ? 6.233 -6.861 -7.298 1.00 91.25 123 ILE A C 1
ATOM 898 O O . ILE A 1 123 ? 5.580 -7.695 -7.921 1.00 91.25 123 ILE A O 1
ATOM 902 N N . VAL A 1 124 ? 7.113 -7.204 -6.362 1.00 87.75 124 VAL A N 1
ATOM 903 C CA . VAL A 1 124 ? 7.172 -8.540 -5.768 1.00 87.75 124 VAL A CA 1
ATOM 904 C C . VAL A 1 124 ? 6.710 -8.396 -4.326 1.00 87.75 124 VAL A C 1
ATOM 906 O O . VAL A 1 124 ? 7.279 -7.611 -3.570 1.00 87.75 124 VAL A O 1
ATOM 909 N N . TYR A 1 125 ? 5.661 -9.128 -3.961 1.00 82.25 125 TYR A N 1
ATOM 910 C CA . TYR A 1 125 ? 5.116 -9.156 -2.606 1.00 82.25 125 TYR A CA 1
ATOM 911 C C . TYR A 1 125 ? 5.239 -10.592 -2.080 1.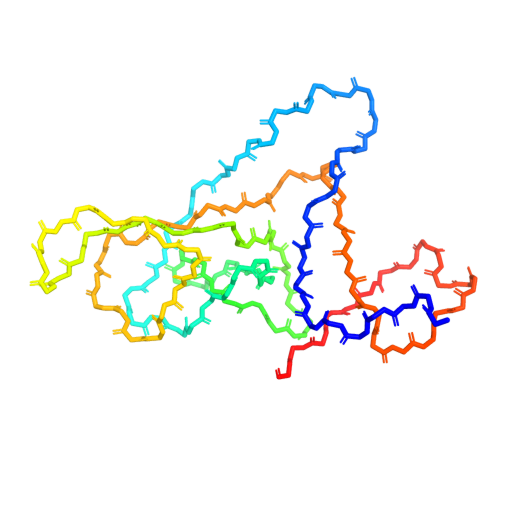00 82.25 125 TYR A C 1
ATOM 913 O O . TYR A 1 125 ? 4.620 -11.500 -2.640 1.00 82.25 125 TYR A O 1
ATOM 921 N N . ALA A 1 126 ? 6.101 -10.808 -1.080 1.00 68.69 126 ALA A N 1
ATOM 922 C CA .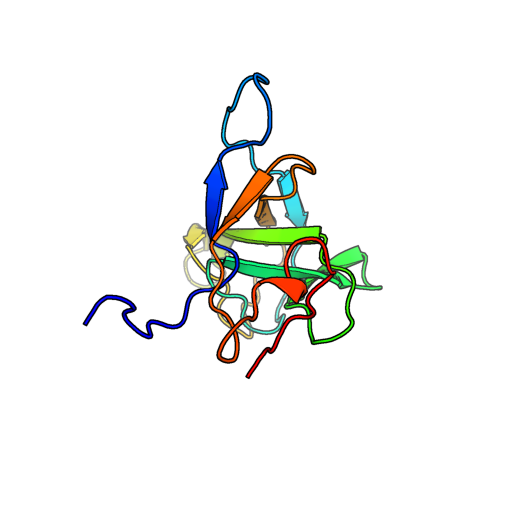 ALA A 1 126 ? 6.487 -12.125 -0.559 1.00 68.69 126 ALA A CA 1
ATOM 923 C C . ALA A 1 126 ? 6.292 -12.224 0.957 1.00 68.69 126 ALA A C 1
ATOM 925 O O . ALA A 1 126 ? 6.578 -11.224 1.653 1.00 68.69 126 ALA A O 1
#

Foldseek 3Di:
DPDDPDDDAWAWPFFPDPDDTPVAWDKFADAAQAAKAAFRAFWDQDPVRGIHGDAWPGDTQFGFQWKWFQQPVPRDIDIDRIDDGNRRTGGIMTTGPRPPGIHTDHDDPDDDDPVCPPPDDTDHDD

Organism: NCBI:txid412755

Sequence (126 aa):
MANQDAAFGLKAIGKVGQNRDNQGLSEYSIAASATAIYQWDPVEMLATGTIGVAAAGDTLIGSLNGIFYTDASTNKPTWANHLAASNTATDIVGFISDDPYERFEIQSDGATAVTDIGLNADIVYA

pLDDT: mean 91.68, std 9.73, range [45.75, 98.56]

Secondary structure (DSSP, 8-state):
----------EEEEESSSS------EEEEB-TTPPPB-TT-EEEE-TTSSEEE--TT----EEEEEEEEEETTTTEEEEESSBPTT---S--EEEEE--TTEEEE---SSPPPGGGTTSPPPP---

Radius of gyration: 15.93 Å; chains: 1; bounding box: 44×35×45 Å